Protein AF-A0A965PSX6-F1 (afdb_monomer)

Solvent-accessible surface area (backbone atoms only — not comparable to full-atom values): 3945 Å² total; per-residue (Å²): 91,78,46,63,53,71,51,79,49,74,50,75,57,98,91,38,85,45,76,48,79,47,75,49,76,78,46,78,49,83,80,74,78,82,73,80,78,56,78,72,80,76,70,81,90,63,84,75,64,87,88,77,67,83,129

Secondary structure (DSSP, 8-state):
-EEEEEEEEEEEETTEEEEEEEEEEEEE---S----------S------GGG---

Sequence (55 aa):
MVEGSGSVNTYMKDGQPQAVINCLVNSLEFGGKPNTENPKVTEETRFKSDSEFPF

Radius of gyration: 20.97 Å; Cα contacts (8 Å, |Δi|>4): 47; chains: 1; bounding box: 28×44×43 Å

Mean predicted aligned error: 14.95 Å

pLDDT: mean 77.6, std 15.21, range [55.0, 96.56]

Nearest PDB structures (foldseek):
  2quf-assembly1_A  TM=3.386E-01  e=3.565E+00  unclassified

Structure (mmCIF, N/CA/C/O backbone):
data_AF-A0A965PSX6-F1
#
_entry.id   AF-A0A965PSX6-F1
#
loop_
_atom_site.group_PDB
_atom_site.id
_atom_site.type_symbol
_atom_site.label_atom_id
_atom_site.label_alt_id
_atom_site.label_comp_id
_atom_site.label_asym_id
_atom_site.label_entity_id
_atom_site.label_seq_id
_atom_site.pdbx_PDB_ins_code
_atom_site.Cartn_x
_atom_site.Cartn_y
_atom_site.Cartn_z
_atom_site.occupancy
_atom_site.B_iso_or_equiv
_atom_site.auth_seq_id
_atom_site.auth_comp_id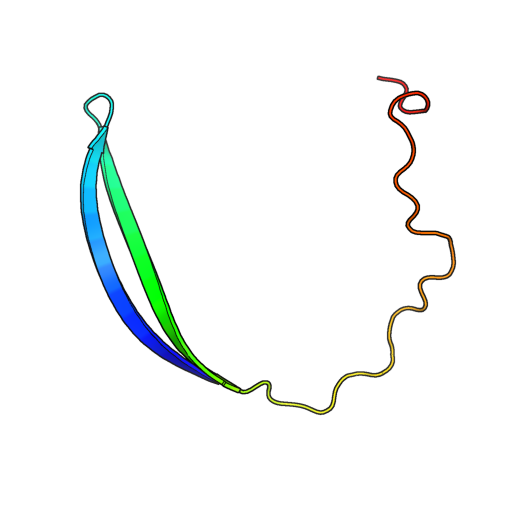
_atom_site.auth_asym_id
_atom_site.auth_atom_id
_atom_site.pdbx_PDB_model_num
ATOM 1 N N . MET A 1 1 ? 2.041 -0.389 -14.890 1.00 73.50 1 MET A N 1
ATOM 2 C CA . MET A 1 1 ? 1.260 -1.486 -14.272 1.00 73.50 1 MET A CA 1
ATOM 3 C C . MET A 1 1 ? 1.923 -1.838 -12.948 1.00 73.50 1 MET A C 1
ATOM 5 O O . MET A 1 1 ? 3.137 -1.690 -12.860 1.00 73.50 1 MET A O 1
ATOM 9 N N . VAL A 1 2 ? 1.156 -2.238 -11.930 1.00 78.50 2 VAL A N 1
ATOM 10 C CA . VAL A 1 2 ? 1.706 -2.708 -10.646 1.00 78.50 2 VAL A CA 1
ATOM 11 C C . VAL A 1 2 ? 1.213 -4.125 -10.411 1.00 78.50 2 VAL A C 1
ATOM 13 O O . VAL A 1 2 ? 0.002 -4.346 -10.414 1.00 78.50 2 VAL A O 1
ATOM 16 N N . GLU A 1 3 ? 2.135 -5.062 -10.220 1.00 85.06 3 GLU A N 1
ATOM 17 C CA . GLU A 1 3 ? 1.818 -6.438 -9.847 1.00 85.06 3 GLU A CA 1
ATOM 18 C C . GLU A 1 3 ? 2.411 -6.736 -8.474 1.00 85.06 3 GLU A C 1
ATOM 20 O O . GLU A 1 3 ? 3.542 -6.361 -8.147 1.00 85.06 3 GLU A O 1
ATOM 25 N N . GLY A 1 4 ? 1.630 -7.404 -7.640 1.00 83.38 4 GLY A N 1
ATOM 26 C CA . GLY A 1 4 ? 2.015 -7.642 -6.268 1.00 83.38 4 GLY A CA 1
ATOM 27 C C . GLY A 1 4 ? 1.044 -8.549 -5.543 1.00 83.38 4 GLY A C 1
ATOM 28 O O . GLY A 1 4 ? -0.001 -8.937 -6.064 1.00 83.38 4 GLY A O 1
ATOM 29 N N . SER A 1 5 ? 1.410 -8.872 -4.313 1.00 90.12 5 SER A N 1
ATOM 30 C CA . SER A 1 5 ? 0.576 -9.631 -3.388 1.00 90.12 5 SER A CA 1
ATOM 31 C C . SER A 1 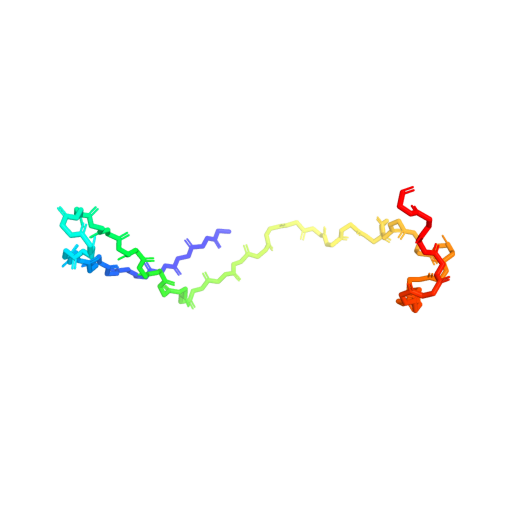5 ? 0.211 -8.752 -2.200 1.00 90.12 5 SER A C 1
ATOM 33 O O . SER A 1 5 ? 0.857 -7.740 -1.940 1.00 90.12 5 SER A O 1
ATOM 35 N N . GLY A 1 6 ? -0.837 -9.107 -1.467 1.00 91.44 6 GLY A N 1
ATOM 36 C CA . GLY A 1 6 ? -1.221 -8.344 -0.290 1.00 91.44 6 GLY A CA 1
ATOM 37 C C . GLY A 1 6 ? -1.814 -9.209 0.802 1.00 91.44 6 GLY A C 1
ATOM 38 O O . GLY A 1 6 ? -2.315 -10.303 0.547 1.00 91.44 6 GLY A O 1
ATOM 39 N N . SER A 1 7 ? -1.749 -8.699 2.028 1.00 92.88 7 SER A N 1
ATOM 40 C CA . SER A 1 7 ? -2.412 -9.282 3.193 1.00 92.88 7 SER A CA 1
ATOM 41 C C . SER A 1 7 ? -3.250 -8.226 3.896 1.00 92.88 7 SER A C 1
ATOM 43 O O . SER A 1 7 ? -2.925 -7.036 3.885 1.00 92.88 7 SER A O 1
ATOM 45 N N . VAL A 1 8 ? -4.333 -8.673 4.521 1.00 93.06 8 VAL A N 1
ATOM 46 C CA . VAL A 1 8 ? -5.188 -7.824 5.346 1.00 93.06 8 VAL A CA 1
ATOM 47 C C . VAL A 1 8 ? -5.061 -8.296 6.780 1.00 93.06 8 VAL A C 1
ATOM 49 O O . VAL A 1 8 ? -5.249 -9.476 7.066 1.00 93.06 8 VAL A O 1
ATOM 52 N N . ASN A 1 9 ? -4.746 -7.368 7.675 1.00 94.75 9 ASN A N 1
ATOM 53 C CA . ASN A 1 9 ? -4.704 -7.622 9.107 1.00 94.75 9 ASN A CA 1
ATOM 54 C C . ASN A 1 9 ? -5.801 -6.802 9.776 1.00 94.75 9 ASN A C 1
ATOM 56 O O . ASN A 1 9 ? -5.862 -5.587 9.596 1.00 94.75 9 ASN A O 1
ATOM 60 N N . THR A 1 10 ? -6.660 -7.458 10.548 1.00 95.19 10 THR A N 1
ATOM 61 C CA . THR A 1 10 ? -7.762 -6.811 11.270 1.00 95.19 10 THR A CA 1
ATOM 62 C C . THR A 1 10 ? -7.552 -6.927 12.771 1.00 95.19 10 THR A C 1
ATOM 64 O O . THR A 1 10 ? -7.221 -8.008 13.258 1.00 95.19 10 THR A O 1
ATOM 67 N N . TYR A 1 11 ? -7.768 -5.843 13.511 1.00 95.31 11 TYR A N 1
ATOM 68 C CA . TYR A 1 11 ? -7.636 -5.815 14.970 1.00 95.31 11 TYR A CA 1
ATOM 69 C C . TYR A 1 11 ? -8.568 -4.771 15.594 1.00 95.31 11 TYR A C 1
ATOM 71 O O . TYR A 1 11 ? -9.105 -3.906 14.907 1.00 95.31 11 TYR A O 1
ATOM 79 N N . MET A 1 12 ? -8.753 -4.845 16.911 1.00 96.56 12 MET A N 1
ATOM 80 C CA . MET A 1 12 ? -9.480 -3.834 17.682 1.00 96.56 12 MET A CA 1
ATOM 81 C C . MET A 1 12 ? -8.488 -2.846 18.293 1.00 96.56 12 MET A C 1
ATOM 83 O O . MET A 1 12 ? -7.501 -3.266 18.899 1.00 96.56 12 MET A O 1
ATOM 87 N N . LYS A 1 13 ? -8.752 -1.545 18.178 1.00 94.56 13 LYS A N 1
ATOM 88 C CA . LYS A 1 13 ? -7.980 -0.493 18.850 1.00 94.56 13 LYS A CA 1
ATOM 89 C C . LYS A 1 13 ? -8.938 0.532 19.437 1.00 94.56 13 LYS A C 1
ATOM 91 O O . LYS A 1 13 ? -9.822 1.022 18.742 1.00 94.56 13 LYS A O 1
ATOM 96 N N . ASP A 1 14 ? -8.797 0.773 20.739 1.00 96.12 14 ASP A N 1
ATOM 97 C CA . ASP A 1 14 ? -9.660 1.669 21.520 1.00 96.12 14 ASP A CA 1
ATOM 98 C C . ASP A 1 14 ? -11.160 1.325 21.400 1.00 96.12 14 ASP A C 1
ATOM 100 O O . ASP A 1 14 ? -12.026 2.190 21.316 1.00 96.12 14 ASP A O 1
ATOM 104 N N . GLY A 1 15 ? -11.473 0.023 21.345 1.00 95.75 15 GLY A N 1
ATOM 105 C CA . GLY A 1 15 ? -12.842 -0.484 21.193 1.00 95.75 15 GLY A CA 1
ATOM 106 C C . GLY A 1 15 ? -13.414 -0.380 19.776 1.00 95.75 15 GLY A C 1
ATOM 107 O O . GLY A 1 15 ? -14.550 -0.795 19.558 1.00 95.75 15 GLY A O 1
ATOM 108 N N . GLN A 1 16 ? -12.642 0.114 18.804 1.00 94.62 16 GLN A N 1
ATOM 109 C CA . GLN A 1 16 ? -13.068 0.255 17.413 1.00 94.62 16 GLN A CA 1
ATOM 110 C C . GLN A 1 16 ? -12.345 -0.745 16.495 1.00 94.62 16 GLN A C 1
ATOM 112 O O . GLN A 1 16 ? -11.145 -0.985 16.674 1.00 94.62 16 GLN A O 1
ATOM 117 N N . PRO A 1 17 ? -13.040 -1.334 15.506 1.00 94.56 17 PRO A N 1
ATOM 118 C CA . PRO A 1 17 ? -12.415 -2.223 14.536 1.00 94.56 17 PRO A CA 1
ATOM 119 C C . PRO A 1 17 ? -11.525 -1.437 13.568 1.00 94.56 17 PRO A C 1
ATOM 121 O O . PRO A 1 17 ? -11.920 -0.398 13.041 1.00 94.56 17 PRO A O 1
ATOM 124 N N . GLN A 1 18 ? -10.331 -1.960 13.304 1.00 95.88 18 GLN A N 1
ATOM 125 C CA . GLN A 1 18 ? -9.383 -1.434 12.327 1.00 95.88 18 GLN A CA 1
ATOM 126 C C . GLN A 1 18 ? -8.932 -2.538 11.372 1.00 95.88 18 GLN A C 1
ATOM 128 O O . GLN A 1 18 ? -8.856 -3.714 11.735 1.00 95.88 18 GLN A O 1
ATOM 133 N N . ALA A 1 19 ? -8.607 -2.138 10.146 1.00 94.50 19 ALA A N 1
ATOM 134 C CA . ALA A 1 19 ? -8.032 -3.001 9.129 1.00 94.50 19 ALA A CA 1
ATOM 135 C C . ALA A 1 19 ? -6.818 -2.307 8.511 1.00 94.50 19 ALA A C 1
ATOM 137 O O . ALA A 1 19 ? -6.896 -1.147 8.108 1.00 94.50 19 ALA A O 1
ATOM 138 N N . VAL A 1 20 ? -5.704 -3.027 8.428 1.00 94.56 20 VAL A N 1
ATOM 139 C CA . VAL A 1 20 ? 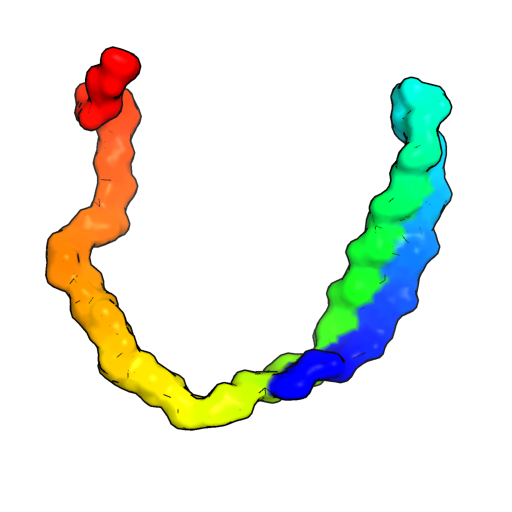-4.488 -2.592 7.743 1.00 94.56 20 VAL A CA 1
ATOM 140 C C . VAL A 1 20 ? -4.289 -3.483 6.528 1.00 94.56 20 VAL A C 1
ATOM 142 O O . VAL A 1 20 ? -4.214 -4.708 6.646 1.00 94.56 20 VAL A O 1
ATOM 145 N N . ILE A 1 21 ? -4.207 -2.851 5.360 1.00 93.25 21 ILE A N 1
ATOM 146 C CA . ILE A 1 21 ? -3.921 -3.516 4.092 1.00 93.25 21 ILE A CA 1
ATOM 147 C C . ILE A 1 21 ? -2.435 -3.331 3.807 1.00 93.25 21 ILE A C 1
ATOM 149 O O . ILE A 1 21 ? -1.966 -2.208 3.627 1.00 93.25 21 ILE A O 1
ATOM 153 N N . ASN A 1 22 ? -1.706 -4.440 3.760 1.00 90.88 22 ASN A N 1
ATOM 154 C CA . ASN A 1 22 ? -0.302 -4.462 3.381 1.00 90.88 22 ASN A CA 1
ATOM 155 C C . ASN A 1 22 ? -0.197 -4.936 1.935 1.00 90.88 22 ASN A C 1
ATOM 157 O O . ASN A 1 22 ? -0.508 -6.092 1.650 1.00 90.88 22 ASN A O 1
ATOM 161 N N . CYS A 1 23 ? 0.262 -4.063 1.042 1.00 91.62 23 CYS A N 1
ATOM 162 C CA . CYS A 1 23 ? 0.498 -4.385 -0.362 1.00 91.62 23 CYS A CA 1
ATOM 163 C C . CYS A 1 23 ? 2.003 -4.526 -0.609 1.00 91.62 23 CYS A C 1
ATOM 165 O O . CYS A 1 23 ? 2.742 -3.546 -0.527 1.00 91.62 23 CYS A O 1
ATOM 167 N N . LEU A 1 24 ? 2.453 -5.740 -0.920 1.00 90.19 24 LEU A N 1
ATOM 168 C CA . LEU A 1 24 ? 3.809 -6.022 -1.369 1.00 90.19 24 LEU A CA 1
ATOM 169 C C . LEU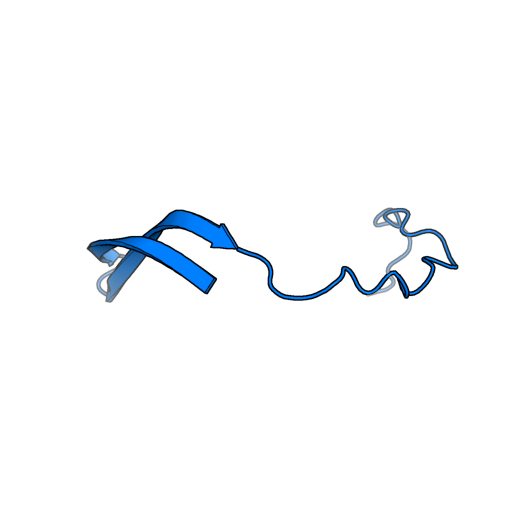 A 1 24 ? 3.864 -5.916 -2.893 1.00 90.19 24 LEU A C 1
ATOM 171 O O . LEU A 1 24 ? 3.202 -6.670 -3.605 1.00 90.19 24 LEU A O 1
ATOM 175 N N . VAL A 1 25 ? 4.670 -4.982 -3.387 1.00 89.25 25 VAL A N 1
ATOM 176 C CA . VAL A 1 25 ? 4.874 -4.770 -4.822 1.00 89.25 25 VAL A CA 1
ATOM 177 C C . VAL A 1 25 ? 6.020 -5.655 -5.299 1.00 89.25 25 VAL A C 1
ATOM 179 O O . VAL A 1 25 ? 7.144 -5.515 -4.821 1.00 89.25 25 VAL A O 1
ATOM 182 N N . ASN A 1 26 ? 5.734 -6.543 -6.250 1.00 88.00 26 ASN A N 1
ATOM 183 C CA . ASN A 1 26 ? 6.737 -7.425 -6.849 1.00 88.00 26 ASN A CA 1
ATOM 184 C C . ASN A 1 26 ? 7.310 -6.815 -8.129 1.00 88.00 26 ASN A C 1
ATOM 186 O O . ASN A 1 26 ? 8.506 -6.931 -8.388 1.00 88.00 26 ASN A O 1
ATOM 190 N N . SER A 1 27 ? 6.465 -6.152 -8.920 1.00 86.50 27 SER A N 1
ATOM 191 C CA . SER A 1 27 ? 6.884 -5.416 -10.107 1.00 86.50 27 SER A CA 1
ATOM 192 C C . SER A 1 27 ? 6.157 -4.077 -10.194 1.00 86.50 27 SER A C 1
ATOM 194 O O . SER A 1 27 ? 4.967 -3.943 -9.885 1.00 86.50 27 SER A O 1
ATOM 196 N N . LEU A 1 28 ? 6.908 -3.059 -10.605 1.00 84.81 28 LEU A N 1
ATOM 197 C CA . LEU A 1 28 ? 6.398 -1.723 -10.861 1.00 84.81 28 LEU A CA 1
ATOM 198 C C . LEU A 1 28 ? 6.946 -1.249 -12.199 1.00 84.81 28 LEU A C 1
ATOM 200 O O . LEU A 1 28 ? 8.136 -0.973 -12.336 1.00 84.81 28 LEU A O 1
ATOM 204 N N . GLU A 1 29 ? 6.057 -1.138 -13.176 1.00 83.88 29 GLU A N 1
ATOM 205 C CA . GLU A 1 29 ? 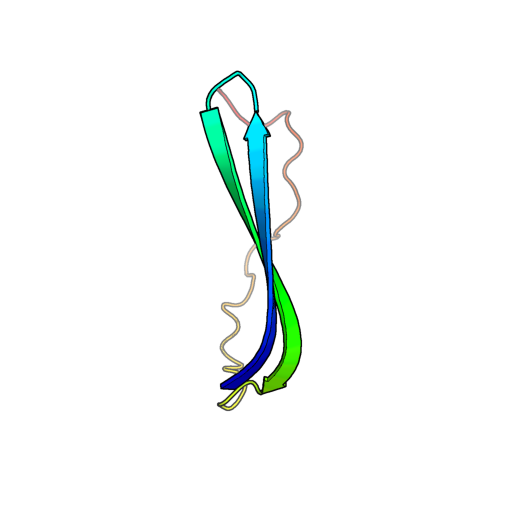6.394 -0.636 -14.500 1.00 83.88 29 GLU A CA 1
ATOM 206 C C . GLU A 1 29 ? 5.790 0.748 -14.699 1.00 83.88 29 GLU A C 1
ATOM 208 O O . GLU A 1 29 ? 4.562 0.925 -14.710 1.00 83.88 29 GLU A O 1
ATOM 213 N N . PHE A 1 30 ? 6.670 1.726 -14.893 1.00 82.62 30 PHE A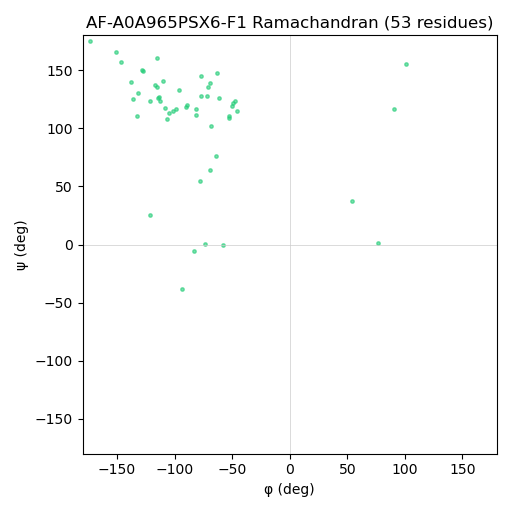 N 1
ATOM 214 C CA . PHE A 1 30 ? 6.294 3.068 -15.303 1.00 82.62 30 PHE A CA 1
ATOM 215 C C . PHE A 1 30 ? 6.093 3.073 -16.817 1.00 82.62 30 PHE A C 1
ATOM 217 O O . PHE A 1 30 ? 7.033 2.904 -17.590 1.00 82.62 30 PHE A O 1
ATOM 224 N N . GLY A 1 31 ? 4.842 3.235 -17.241 1.00 80.94 31 GLY A N 1
ATOM 225 C CA . GLY A 1 31 ? 4.527 3.484 -18.642 1.00 80.94 31 GLY A CA 1
ATOM 226 C C . GLY A 1 31 ? 4.824 4.938 -19.007 1.00 80.94 31 GLY A C 1
ATOM 227 O O . GLY A 1 31 ? 4.588 5.840 -18.206 1.00 80.94 31 GLY A O 1
ATOM 228 N N . GLY A 1 32 ? 5.286 5.163 -20.236 1.00 74.44 32 GLY A N 1
ATOM 229 C CA . GLY A 1 32 ? 5.523 6.500 -20.785 1.00 74.44 32 GLY A CA 1
ATOM 230 C C . GLY A 1 32 ? 6.989 6.928 -20.759 1.00 74.44 32 GLY A C 1
ATOM 231 O O . GLY A 1 32 ? 7.798 6.445 -19.971 1.00 74.44 32 GLY A O 1
ATOM 232 N N . LYS A 1 33 ? 7.351 7.843 -21.664 1.00 76.00 33 LYS A N 1
ATOM 233 C CA . LYS A 1 33 ? 8.638 8.540 -21.575 1.00 76.00 33 LYS A CA 1
ATOM 234 C C . LYS A 1 33 ? 8.574 9.464 -20.356 1.00 76.00 33 LYS A C 1
ATOM 236 O O . LYS A 1 33 ? 7.532 10.098 -20.176 1.00 76.00 33 LYS A O 1
ATOM 241 N N . PRO A 1 34 ? 9.645 9.579 -19.552 1.00 67.62 34 PRO A N 1
ATOM 242 C CA . PRO A 1 34 ? 9.729 10.633 -18.552 1.00 67.62 34 PRO A CA 1
ATOM 243 C C . PRO A 1 34 ? 9.394 11.957 -19.239 1.00 67.62 34 PRO A C 1
ATOM 245 O O . PRO A 1 34 ? 10.034 12.296 -20.237 1.00 67.62 34 PRO A O 1
ATOM 248 N N . ASN A 1 35 ? 8.370 12.675 -18.771 1.00 67.94 35 ASN A N 1
ATOM 249 C CA . ASN A 1 35 ? 8.185 14.038 -19.238 1.00 67.94 35 ASN A CA 1
ATOM 250 C C . ASN A 1 35 ? 9.352 14.850 -18.664 1.00 67.94 35 ASN A C 1
ATOM 252 O O . ASN A 1 35 ? 9.387 15.143 -17.473 1.00 67.94 35 ASN A O 1
ATOM 256 N N . THR A 1 36 ? 10.354 15.131 -19.498 1.00 60.75 36 THR A N 1
ATOM 257 C CA . THR A 1 36 ? 11.507 15.968 -19.144 1.00 60.75 36 THR A CA 1
ATOM 258 C C . THR A 1 36 ? 11.163 17.450 -19.062 1.00 60.75 36 THR A C 1
ATOM 260 O O . THR A 1 36 ? 12.036 18.240 -18.701 1.00 60.75 36 THR A O 1
ATOM 263 N N . GLU A 1 37 ? 9.907 17.841 -19.297 1.00 61.38 37 GLU A N 1
ATOM 264 C CA . GLU A 1 37 ? 9.348 19.057 -18.703 1.00 61.38 37 GLU A CA 1
ATOM 265 C C . GLU A 1 37 ? 9.182 18.838 -17.196 1.00 61.38 37 GLU A C 1
ATOM 267 O O . GLU A 1 37 ? 8.093 18.825 -16.628 1.00 61.38 37 GLU A O 1
ATOM 272 N N . ASN A 1 38 ? 10.321 18.657 -16.533 1.00 57.53 38 ASN A N 1
ATOM 273 C CA . ASN A 1 38 ? 10.482 19.048 -15.156 1.00 57.53 38 ASN A CA 1
ATOM 274 C C . ASN A 1 38 ? 9.975 20.499 -15.120 1.00 57.53 38 ASN A C 1
ATOM 276 O O . ASN A 1 38 ? 10.545 21.312 -15.864 1.00 57.53 38 ASN A O 1
ATOM 280 N N . PRO A 1 39 ? 8.930 20.873 -14.352 1.00 58.22 39 PRO A N 1
ATOM 281 C CA . PRO A 1 39 ? 8.806 22.273 -13.994 1.00 58.22 39 PRO A CA 1
ATOM 282 C C . PRO A 1 39 ? 10.167 22.585 -13.396 1.00 58.22 39 PRO A C 1
ATOM 284 O O . PRO A 1 39 ? 10.552 21.981 -12.392 1.00 58.22 39 PRO A O 1
ATOM 287 N N . LYS A 1 40 ? 10.980 23.374 -14.112 1.00 55.00 40 LYS A N 1
ATOM 288 C CA . LYS A 1 40 ? 12.263 23.797 -13.579 1.00 55.00 40 LYS A CA 1
ATOM 289 C C . LYS A 1 40 ? 11.918 24.279 -12.184 1.00 55.00 40 LYS A C 1
ATOM 291 O O . LYS A 1 40 ? 11.034 25.121 -12.038 1.00 55.00 40 LYS A O 1
ATOM 296 N N . VAL A 1 41 ? 12.563 23.703 -11.180 1.00 59.44 41 VAL A N 1
ATOM 297 C CA . VAL A 1 41 ? 12.653 24.329 -9.871 1.00 59.44 41 VAL A CA 1
ATOM 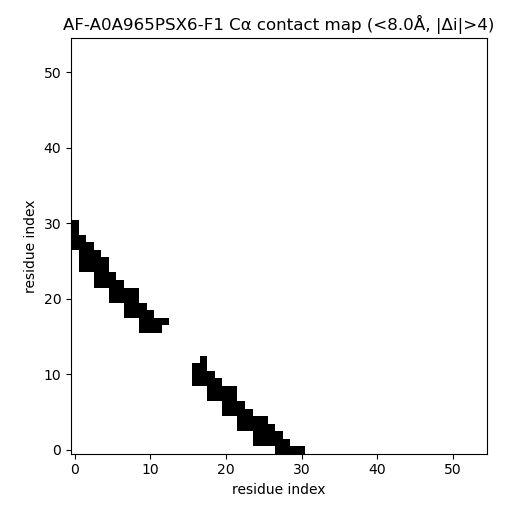298 C C . VAL A 1 41 ? 13.447 25.612 -10.121 1.00 59.44 41 VAL A C 1
ATOM 300 O O . VAL A 1 41 ? 14.663 25.662 -9.974 1.00 59.44 41 VAL A O 1
ATOM 303 N N . THR A 1 42 ? 12.783 26.606 -10.702 1.00 59.59 42 THR A N 1
ATOM 304 C CA . THR A 1 42 ? 13.175 27.996 -10.634 1.00 59.59 42 THR A CA 1
ATOM 305 C C . THR A 1 42 ? 12.644 28.439 -9.293 1.00 59.59 42 THR A C 1
ATOM 307 O O . THR A 1 42 ? 11.436 28.397 -9.068 1.00 59.59 42 THR A O 1
ATOM 310 N N . GLU A 1 43 ? 13.584 28.816 -8.441 1.00 57.78 43 GLU A N 1
ATOM 311 C CA . GLU A 1 43 ? 13.444 29.190 -7.040 1.00 57.78 43 GLU A CA 1
ATOM 312 C C . GLU A 1 43 ? 13.590 28.025 -6.047 1.00 57.78 43 GLU A C 1
ATOM 314 O O . GLU A 1 43 ? 12.873 27.025 -6.036 1.00 57.78 43 GLU A O 1
ATOM 319 N N . GLU A 1 44 ? 14.634 28.181 -5.240 1.00 59.25 44 GLU A N 1
ATO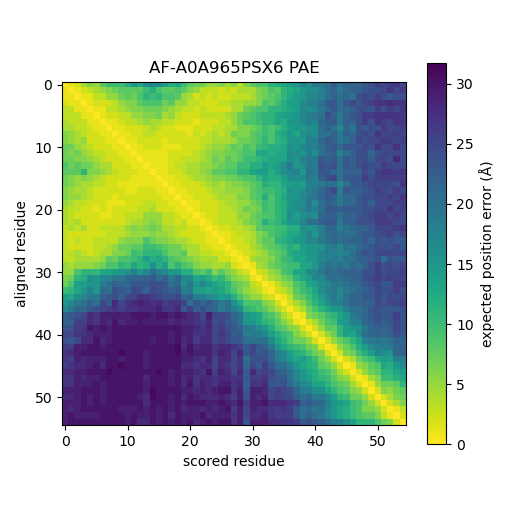M 320 C CA . GLU A 1 44 ? 15.217 27.258 -4.281 1.00 59.25 44 GLU A CA 1
ATOM 321 C C . GLU A 1 44 ? 14.160 26.570 -3.406 1.00 59.25 44 GLU A C 1
ATOM 323 O O . GLU A 1 44 ? 13.542 27.194 -2.546 1.00 59.25 44 GLU A O 1
ATOM 328 N N . THR A 1 45 ? 14.007 25.247 -3.517 1.00 58.38 45 THR A N 1
ATOM 329 C CA . THR A 1 45 ? 13.293 24.461 -2.493 1.00 58.38 45 THR A CA 1
ATOM 330 C C . THR A 1 45 ? 14.213 24.234 -1.288 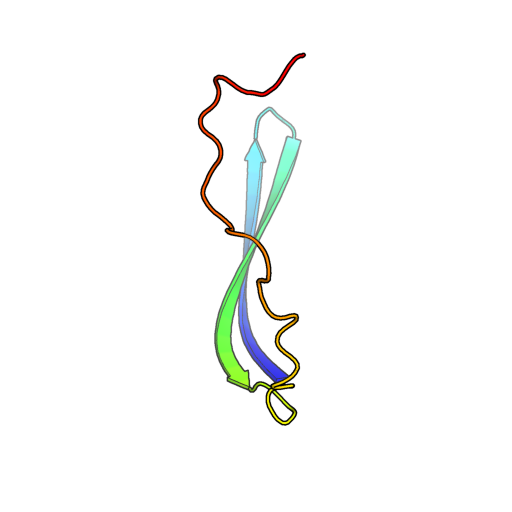1.00 58.38 45 THR A C 1
ATOM 332 O O . THR A 1 45 ? 14.502 23.109 -0.883 1.00 58.38 45 THR A O 1
ATOM 335 N N . ARG A 1 46 ? 14.751 25.321 -0.730 1.00 58.28 46 ARG A N 1
ATOM 336 C CA . ARG A 1 46 ? 15.417 25.302 0.570 1.00 58.28 46 ARG A CA 1
ATOM 337 C C . ARG A 1 46 ? 14.311 25.272 1.618 1.00 58.28 46 ARG A C 1
ATOM 339 O O . ARG A 1 46 ? 13.410 26.103 1.577 1.00 58.28 46 ARG A O 1
ATOM 346 N N . PHE A 1 47 ? 14.369 24.326 2.553 1.00 60.25 47 PHE A N 1
ATOM 347 C CA . PHE A 1 47 ? 13.520 24.368 3.742 1.00 60.25 47 PHE A CA 1
ATOM 348 C C . PHE A 1 47 ? 13.695 25.746 4.400 1.00 60.25 47 PHE A C 1
ATOM 350 O O . PHE A 1 47 ? 14.784 26.054 4.894 1.00 60.25 47 PHE A O 1
ATOM 357 N N . LYS A 1 48 ? 12.662 26.600 4.349 1.00 59.50 48 LYS A N 1
ATOM 358 C CA . LYS A 1 48 ? 12.636 27.831 5.143 1.00 59.50 48 LYS A CA 1
ATOM 359 C C . LYS A 1 48 ? 12.678 27.407 6.608 1.00 59.50 48 LYS A C 1
ATOM 361 O O . LYS A 1 48 ? 11.893 26.556 7.013 1.00 59.50 48 LYS A O 1
ATOM 366 N N . SER A 1 49 ? 13.630 27.940 7.371 1.00 62.09 49 SER A N 1
ATOM 367 C CA . SER A 1 49 ? 13.669 27.703 8.812 1.00 62.09 49 SER A CA 1
ATOM 368 C C . SER A 1 49 ? 12.413 28.291 9.458 1.00 62.09 49 SER A C 1
ATOM 370 O O . SER A 1 49 ? 11.905 29.319 9.009 1.00 62.09 49 SER A O 1
ATOM 372 N N . ASP A 1 50 ? 11.943 27.660 10.535 1.00 59.50 50 ASP A N 1
ATOM 373 C CA . ASP A 1 50 ? 10.677 27.950 11.235 1.00 59.50 50 ASP A CA 1
ATOM 374 C C . ASP A 1 50 ? 10.520 29.398 11.760 1.00 59.50 50 ASP A C 1
ATOM 376 O O . ASP A 1 50 ? 9.501 29.748 12.344 1.00 59.50 50 ASP A O 1
ATOM 380 N N . SER A 1 51 ? 11.517 30.264 11.560 1.00 62.91 51 SER A N 1
ATOM 381 C CA . SER A 1 51 ? 11.520 31.665 11.993 1.00 62.91 51 SER A CA 1
ATOM 382 C C . SER A 1 51 ? 10.792 32.624 11.036 1.00 62.91 51 SER A C 1
ATOM 384 O O . SER A 1 51 ? 10.692 33.808 11.356 1.00 62.91 51 SER A O 1
ATOM 386 N N . GLU A 1 52 ? 10.320 32.167 9.872 1.00 60.12 52 GLU A N 1
ATOM 387 C CA . GLU A 1 52 ? 9.685 33.022 8.850 1.00 60.12 52 GLU A CA 1
ATOM 388 C C . GLU A 1 52 ? 8.243 32.605 8.502 1.00 60.12 52 GLU A C 1
ATOM 390 O O . GLU A 1 52 ? 7.761 32.880 7.404 1.00 60.12 52 GLU A O 1
ATOM 395 N N . PHE A 1 53 ? 7.531 31.943 9.416 1.00 58.12 53 PHE A N 1
ATOM 396 C CA . PHE A 1 53 ? 6.077 31.804 9.313 1.00 58.12 53 PHE A CA 1
ATOM 397 C C . PHE A 1 53 ? 5.408 32.711 10.349 1.00 58.12 53 PHE A C 1
ATOM 399 O O . PHE A 1 53 ? 5.484 32.416 11.543 1.00 58.12 53 PHE A O 1
ATOM 406 N N . PRO A 1 54 ? 4.765 33.820 9.936 1.00 57.59 54 PRO A N 1
ATOM 407 C CA . PRO A 1 54 ? 3.851 34.514 10.822 1.00 57.59 54 PRO A CA 1
ATOM 408 C C . PRO A 1 54 ? 2.601 33.634 10.945 1.00 57.59 54 PRO A C 1
ATOM 410 O O . PRO A 1 54 ? 2.068 33.176 9.934 1.00 57.59 54 PRO A O 1
ATOM 413 N N . PHE A 1 55 ? 2.198 33.341 12.178 1.00 64.31 55 PHE A N 1
ATOM 414 C CA . PHE A 1 55 ? 0.924 32.679 12.473 1.00 64.31 55 PHE A CA 1
ATOM 415 C C . PHE A 1 55 ? -0.247 33.441 11.840 1.00 64.31 55 PHE A C 1
ATOM 417 O O . PHE A 1 55 ? -0.201 34.695 11.862 1.00 64.31 55 PHE A O 1
#

Foldseek 3Di:
DWDWDWDKDWDDDPNDIDIDIGTDTPDDDDDDDPPPPPVPPPDDPDPDPPPPDDD